Protein AF-A0A545SGN8-F1 (afdb_monomer_lite)

pLDDT: mean 82.07, std 12.24, range [36.75, 94.19]

Structure (mmCIF, N/CA/C/O backbone):
data_AF-A0A545SGN8-F1
#
_entry.id   AF-A0A545SGN8-F1
#
loop_
_atom_site.group_PDB
_atom_site.id
_atom_site.type_symbol
_atom_site.label_atom_id
_atom_site.label_alt_id
_atom_site.label_comp_id
_atom_site.label_asym_id
_atom_site.label_entity_id
_atom_site.label_seq_id
_atom_site.pdbx_PDB_ins_code
_atom_site.Cartn_x
_atom_site.Cartn_y
_atom_site.Cartn_z
_atom_site.occupancy
_atom_site.B_iso_or_equiv
_atom_site.auth_seq_id
_atom_site.auth_comp_id
_atom_site.auth_asym_id
_atom_site.auth_atom_id
_atom_site.pdbx_PDB_model_num
ATOM 1 N N . MET A 1 1 ? -5.405 17.198 -12.444 1.00 42.59 1 MET A N 1
ATOM 2 C CA . MET A 1 1 ? -4.479 17.532 -11.341 1.00 42.59 1 MET A CA 1
ATOM 3 C C . MET A 1 1 ? -3.388 16.485 -11.349 1.00 42.59 1 MET A C 1
ATOM 5 O O . MET A 1 1 ? -3.605 15.386 -10.860 1.00 42.59 1 MET A O 1
ATOM 9 N N . GLU A 1 2 ? -2.266 16.803 -11.978 1.00 36.75 2 GLU A N 1
ATOM 10 C CA . GLU A 1 2 ? -1.085 15.944 -12.026 1.00 36.75 2 GLU A CA 1
ATOM 11 C C . GLU A 1 2 ? -0.182 16.344 -10.859 1.00 36.75 2 GLU A C 1
ATOM 13 O O . GLU A 1 2 ? 0.186 17.512 -10.724 1.00 36.75 2 GLU A O 1
ATOM 18 N N . VAL A 1 3 ? 0.109 15.404 -9.959 1.00 54.03 3 VAL A N 1
ATOM 19 C CA . VAL A 1 3 ? 1.025 15.637 -8.834 1.00 54.03 3 VAL A CA 1
ATOM 20 C C . VAL A 1 3 ? 2.268 14.794 -9.061 1.00 54.03 3 VAL A C 1
ATOM 22 O O . VAL A 1 3 ? 2.522 13.800 -8.389 1.00 54.03 3 VAL A O 1
ATOM 25 N N . GLU A 1 4 ? 3.023 15.177 -10.082 1.00 53.47 4 GLU A N 1
ATOM 26 C CA . GLU A 1 4 ? 4.300 14.563 -10.418 1.00 53.47 4 GLU A CA 1
ATOM 27 C C . GLU A 1 4 ? 5.347 15.023 -9.391 1.00 53.47 4 GLU A C 1
ATOM 29 O O . GLU A 1 4 ? 5.767 16.180 -9.372 1.00 53.47 4 GLU A O 1
ATOM 34 N N . GLY A 1 5 ? 5.676 14.153 -8.432 1.00 55.28 5 GLY A N 1
ATOM 35 C CA . GLY A 1 5 ? 6.782 14.340 -7.481 1.00 55.28 5 GLY A CA 1
ATOM 36 C C . GLY A 1 5 ? 6.663 15.489 -6.466 1.00 55.28 5 GLY A C 1
ATOM 37 O O . GLY A 1 5 ? 7.556 15.649 -5.632 1.00 55.28 5 GLY A O 1
ATOM 38 N N . LYS A 1 6 ? 5.592 16.292 -6.487 1.00 59.78 6 LYS A N 1
ATOM 39 C CA . LYS A 1 6 ? 5.392 17.400 -5.537 1.00 59.78 6 LYS A CA 1
ATOM 40 C C . LYS A 1 6 ? 4.792 16.929 -4.212 1.00 59.78 6 LYS A C 1
ATOM 42 O O . LYS A 1 6 ? 3.826 16.172 -4.175 1.00 59.78 6 LYS A O 1
ATOM 47 N N . SER A 1 7 ? 5.347 17.454 -3.119 1.00 63.91 7 SER A N 1
ATOM 48 C CA . SER A 1 7 ? 4.829 17.281 -1.758 1.00 63.91 7 SER A CA 1
ATOM 49 C C . SER A 1 7 ? 3.368 17.746 -1.686 1.00 63.91 7 SER A C 1
ATOM 51 O O . SER A 1 7 ? 3.072 18.920 -1.915 1.00 63.91 7 SER A O 1
ATOM 53 N N . ILE A 1 8 ? 2.443 16.821 -1.422 1.00 71.31 8 ILE A N 1
ATOM 54 C CA . ILE A 1 8 ? 1.007 17.117 -1.309 1.00 71.31 8 ILE A CA 1
ATOM 55 C C . ILE A 1 8 ? 0.747 17.860 0.005 1.00 71.31 8 ILE A C 1
ATOM 57 O O . ILE A 1 8 ? 1.276 17.496 1.055 1.00 71.31 8 ILE A O 1
ATOM 61 N N . ALA A 1 9 ? -0.113 18.880 -0.035 1.00 83.12 9 ALA A N 1
ATOM 62 C CA . ALA A 1 9 ? -0.530 19.598 1.165 1.00 83.12 9 ALA A CA 1
ATOM 63 C C . ALA A 1 9 ? -1.196 18.647 2.189 1.00 83.12 9 ALA A C 1
ATOM 65 O O . ALA A 1 9 ? -1.984 17.784 1.790 1.00 83.12 9 ALA A O 1
ATOM 66 N N . PRO A 1 10 ? -0.991 18.829 3.509 1.00 82.56 10 PRO A N 1
ATOM 67 C CA . PRO A 1 10 ? -1.501 17.911 4.536 1.00 82.56 10 PRO A CA 1
ATOM 68 C C . PRO A 1 10 ? -3.003 17.605 4.426 1.00 82.56 10 PRO A C 1
ATOM 70 O O . PRO A 1 10 ? -3.424 16.460 4.567 1.00 82.56 10 PRO A O 1
ATOM 73 N N . LYS A 1 11 ? -3.817 18.614 4.092 1.00 85.81 11 LYS A N 1
ATOM 74 C CA . LYS A 1 11 ? -5.274 18.475 3.937 1.00 85.81 11 LYS A CA 1
ATOM 75 C C . LYS A 1 11 ? -5.666 17.534 2.791 1.00 85.81 11 LYS A C 1
ATOM 77 O O . LYS A 1 11 ? -6.619 16.770 2.916 1.00 85.81 11 LYS A O 1
ATOM 82 N N . ALA A 1 12 ? -4.921 17.564 1.689 1.00 85.50 12 ALA A N 1
ATOM 83 C CA . ALA A 1 12 ? -5.149 16.663 0.566 1.00 85.50 12 ALA A CA 1
ATOM 84 C C . ALA A 1 12 ? -4.729 15.225 0.912 1.00 85.50 12 ALA A C 1
ATOM 86 O O . ALA A 1 12 ? -5.432 14.288 0.543 1.00 85.50 12 ALA A O 1
ATOM 87 N N . LEU A 1 13 ? -3.667 15.040 1.704 1.00 85.25 13 LEU A N 1
ATOM 88 C CA . LEU A 1 13 ? -3.256 13.716 2.184 1.00 85.25 13 LEU A CA 1
ATOM 89 C C . LEU A 1 13 ? -4.324 13.069 3.084 1.00 85.25 13 LEU A C 1
ATOM 91 O O . LEU A 1 13 ? -4.632 11.891 2.918 1.00 85.25 13 LEU A O 1
ATOM 95 N N . VAL A 1 14 ? -4.948 13.847 3.976 1.00 89.38 14 VAL A N 1
ATOM 96 C CA . VAL A 1 14 ? -6.088 13.382 4.791 1.00 89.38 14 VAL A CA 1
ATOM 97 C C . VAL A 1 14 ? -7.256 12.951 3.904 1.00 89.38 14 VAL A C 1
ATOM 99 O O . VAL A 1 14 ? -7.800 11.864 4.093 1.00 89.38 14 VAL A O 1
ATOM 102 N N . SER A 1 15 ? -7.598 13.756 2.894 1.00 90.88 15 SER A N 1
ATOM 103 C CA . SER A 1 15 ? -8.676 13.421 1.960 1.00 90.88 15 SER A CA 1
ATOM 104 C C . SER A 1 15 ? -8.401 12.119 1.199 1.00 90.88 15 SER A C 1
ATOM 106 O O . SER A 1 15 ? -9.300 11.290 1.062 1.00 90.88 15 SER A O 1
ATOM 108 N N . ILE A 1 16 ? -7.158 11.896 0.757 1.00 88.56 16 ILE A N 1
ATOM 109 C CA . ILE A 1 16 ? -6.746 10.651 0.092 1.00 88.56 16 ILE A CA 1
ATOM 110 C C . ILE A 1 16 ? -6.905 9.455 1.034 1.00 88.56 16 ILE A C 1
ATOM 112 O O . ILE A 1 16 ? -7.449 8.430 0.625 1.00 88.56 16 ILE A O 1
ATOM 116 N N . ILE A 1 17 ? -6.477 9.573 2.295 1.00 90.81 17 ILE A N 1
ATOM 117 C CA . ILE A 1 17 ? -6.636 8.502 3.290 1.00 90.81 17 ILE A CA 1
ATOM 118 C C . ILE A 1 17 ? -8.120 8.169 3.488 1.00 90.81 17 ILE A C 1
ATOM 120 O O . ILE A 1 17 ? -8.489 6.998 3.447 1.00 90.81 17 ILE A O 1
ATOM 124 N N . GLU A 1 18 ? -8.988 9.166 3.668 1.00 93.62 18 GLU A N 1
ATOM 125 C CA . GLU A 1 18 ? -10.423 8.925 3.862 1.00 93.62 18 GLU A CA 1
ATOM 126 C C . GLU A 1 18 ? -11.085 8.268 2.651 1.00 93.62 18 GLU A C 1
ATOM 128 O O . GLU A 1 18 ? -11.841 7.305 2.801 1.00 93.62 18 GLU A O 1
ATOM 133 N N . GLN A 1 19 ? -10.780 8.752 1.446 1.00 92.38 19 GLN A N 1
ATOM 134 C CA . GLN A 1 19 ? -11.275 8.153 0.208 1.00 92.38 19 GLN A CA 1
ATOM 135 C C . GLN A 1 19 ? -10.787 6.707 0.063 1.00 92.38 19 GLN A C 1
ATOM 137 O O . GLN A 1 19 ? -11.575 5.821 -0.263 1.00 92.38 19 GLN A O 1
ATOM 142 N N . SER A 1 20 ? -9.524 6.445 0.405 1.00 92.19 20 SER A N 1
ATOM 143 C CA . SER A 1 20 ? -8.931 5.105 0.336 1.00 92.19 20 SER A CA 1
ATOM 144 C C . SER A 1 20 ? -9.556 4.135 1.342 1.00 92.19 20 SER A C 1
ATOM 146 O O . SER A 1 20 ? -9.775 2.971 1.011 1.00 92.19 20 SER A O 1
ATOM 148 N N . LYS A 1 21 ? -9.909 4.608 2.550 1.00 91.88 21 LYS A N 1
ATOM 149 C CA . LYS A 1 21 ? -10.670 3.822 3.539 1.00 91.88 21 LYS A CA 1
ATOM 150 C C . LYS A 1 21 ? -12.056 3.459 3.015 1.00 91.88 21 LYS A C 1
ATOM 152 O O . LYS A 1 21 ? -12.449 2.299 3.102 1.00 91.88 21 LYS A O 1
ATOM 157 N N . LYS A 1 22 ? -12.781 4.429 2.442 1.00 94.19 22 LYS A N 1
ATOM 158 C CA . LYS A 1 22 ? -14.118 4.207 1.857 1.00 94.19 22 LYS A CA 1
ATOM 159 C C . LYS A 1 22 ? -14.071 3.217 0.693 1.00 94.19 22 LYS A C 1
ATOM 161 O O . LYS A 1 22 ? -14.918 2.335 0.612 1.00 94.19 22 LYS A O 1
ATOM 166 N N . ALA A 1 23 ? -13.048 3.326 -0.152 1.00 92.62 23 ALA A N 1
ATOM 167 C CA . ALA A 1 23 ? -12.807 2.419 -1.269 1.00 92.62 23 ALA A CA 1
ATOM 168 C C . ALA A 1 23 ? -12.219 1.056 -0.850 1.00 92.62 23 ALA A C 1
ATOM 170 O O . ALA A 1 23 ? -12.055 0.187 -1.702 1.00 92.62 23 ALA A O 1
ATOM 171 N N . LYS A 1 24 ? -11.905 0.851 0.441 1.00 91.06 24 LYS A N 1
ATOM 172 C CA . LYS A 1 24 ? -11.300 -0.380 0.982 1.00 91.06 24 LYS A CA 1
ATOM 173 C C . LYS A 1 24 ? -10.044 -0.814 0.215 1.00 91.06 24 LYS A C 1
ATOM 175 O O . LYS A 1 24 ? -9.857 -1.994 -0.079 1.00 91.06 24 LYS A O 1
ATOM 180 N N . VAL A 1 25 ? -9.182 0.152 -0.104 1.00 90.31 25 VAL A N 1
ATOM 181 C CA . VAL A 1 25 ? -7.903 -0.108 -0.776 1.00 90.31 25 VAL A CA 1
ATOM 182 C C . VAL A 1 25 ? -7.089 -1.111 0.042 1.00 90.31 25 VAL A C 1
ATOM 184 O O . VAL A 1 25 ? -6.971 -0.967 1.257 1.00 90.31 25 VAL A O 1
ATOM 187 N N . ARG A 1 26 ? -6.520 -2.122 -0.623 1.00 88.69 26 ARG A N 1
ATOM 188 C CA . ARG A 1 26 ? -5.710 -3.174 0.024 1.00 88.69 26 ARG A CA 1
ATOM 189 C C . ARG A 1 26 ? -4.213 -3.061 -0.242 1.00 88.69 26 ARG A C 1
ATOM 191 O O . ARG A 1 26 ? -3.416 -3.682 0.458 1.00 88.69 26 ARG A O 1
ATOM 198 N N . VAL A 1 27 ? -3.838 -2.276 -1.247 1.00 89.44 27 VAL A N 1
ATOM 199 C CA . VAL A 1 27 ? -2.470 -2.172 -1.748 1.00 89.44 27 VAL A CA 1
ATOM 200 C C . VAL A 1 27 ? -2.183 -0.750 -2.202 1.00 89.44 27 VAL A C 1
ATOM 202 O O . VAL A 1 27 ? -3.026 -0.109 -2.825 1.00 89.44 27 VAL A O 1
ATOM 205 N N . ILE A 1 28 ? -0.975 -0.275 -1.907 1.00 90.38 28 ILE A N 1
ATOM 206 C CA . ILE A 1 28 ? -0.412 0.948 -2.482 1.00 90.38 28 ILE A CA 1
ATOM 207 C C . ILE A 1 28 ? 0.743 0.549 -3.391 1.00 90.38 28 ILE A C 1
ATOM 209 O O . ILE A 1 28 ? 1.627 -0.203 -2.982 1.00 90.38 28 ILE A O 1
ATOM 213 N N . ILE A 1 29 ? 0.744 1.062 -4.617 1.00 89.06 29 ILE A N 1
ATOM 214 C CA . ILE A 1 29 ? 1.786 0.787 -5.606 1.00 89.06 29 ILE A CA 1
ATOM 215 C C . ILE A 1 29 ? 2.604 2.058 -5.795 1.00 89.06 29 ILE A C 1
ATOM 217 O O . ILE A 1 29 ? 2.045 3.137 -5.985 1.00 89.06 29 ILE A O 1
ATOM 221 N N . VAL A 1 30 ? 3.925 1.930 -5.725 1.00 90.50 30 VAL A N 1
ATOM 222 C CA . VAL A 1 30 ? 4.867 3.029 -5.953 1.00 90.50 30 VAL A CA 1
ATOM 223 C C . VAL A 1 30 ? 5.910 2.626 -6.979 1.00 90.50 30 VAL A C 1
ATOM 225 O O . VAL A 1 30 ? 6.238 1.450 -7.124 1.00 90.50 30 VAL A O 1
ATOM 228 N N . GLN A 1 31 ? 6.470 3.621 -7.651 1.00 87.12 31 GLN A N 1
ATOM 229 C CA . GLN A 1 31 ? 7.635 3.434 -8.502 1.00 87.12 31 GLN A CA 1
ATOM 230 C C . GLN A 1 31 ? 8.896 3.664 -7.659 1.00 87.12 31 GLN A C 1
ATOM 232 O O . GLN A 1 31 ? 8.997 4.727 -7.040 1.00 87.12 31 GLN A O 1
ATOM 237 N N . PRO A 1 32 ? 9.832 2.698 -7.571 1.00 86.31 32 PRO A N 1
ATOM 238 C CA . PRO A 1 32 ? 11.057 2.865 -6.787 1.00 86.31 32 PRO A CA 1
ATOM 239 C C . PRO A 1 32 ? 11.944 4.024 -7.271 1.0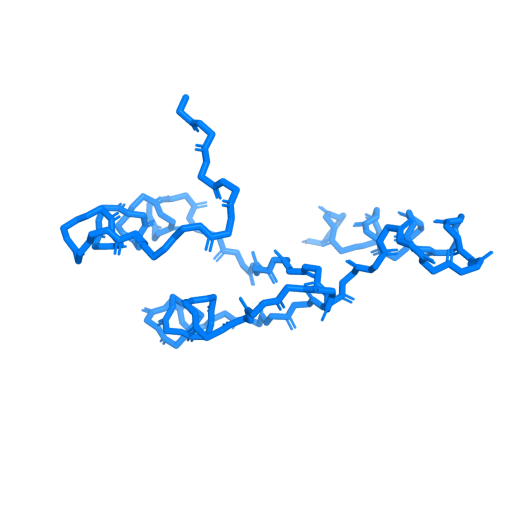0 86.31 32 PRO A C 1
ATOM 241 O O . PRO A 1 32 ? 12.766 4.514 -6.504 1.00 86.31 32 PRO A O 1
ATOM 244 N N . GLU A 1 33 ? 11.743 4.486 -8.503 1.00 86.12 33 GLU A N 1
ATOM 245 C CA . GLU A 1 33 ? 12.376 5.657 -9.111 1.00 86.12 33 GLU A CA 1
ATOM 246 C C . GLU A 1 33 ? 12.016 6.983 -8.404 1.00 86.12 33 GLU A C 1
ATOM 248 O O . GLU A 1 33 ? 12.702 7.987 -8.591 1.00 86.12 33 GLU A O 1
ATOM 253 N N . PHE A 1 34 ? 10.970 7.000 -7.568 1.00 83.94 34 PHE A N 1
ATOM 254 C CA . PHE A 1 34 ? 10.509 8.181 -6.835 1.00 83.94 34 PHE A CA 1
ATOM 255 C C . PHE A 1 34 ? 10.494 7.953 -5.317 1.00 83.94 34 PHE A C 1
ATOM 257 O O . PHE A 1 34 ? 10.465 6.831 -4.813 1.00 83.94 34 PHE A O 1
ATOM 264 N N . SER A 1 35 ? 10.468 9.052 -4.558 1.00 84.62 35 SER A N 1
ATOM 265 C CA . SER A 1 35 ? 10.368 9.012 -3.094 1.00 84.62 35 SER A CA 1
ATOM 266 C C . SER A 1 35 ? 9.041 8.402 -2.632 1.00 84.62 35 SER A C 1
ATOM 268 O O . SER A 1 35 ? 7.971 8.956 -2.883 1.00 84.62 35 SER A O 1
ATOM 270 N N . ASP A 1 36 ? 9.111 7.314 -1.860 1.00 87.69 36 ASP A N 1
ATOM 271 C CA . ASP A 1 36 ? 7.934 6.640 -1.299 1.00 87.69 36 ASP A CA 1
ATOM 272 C C . ASP A 1 36 ? 7.513 7.138 0.101 1.00 87.69 36 ASP A C 1
ATOM 274 O O . ASP A 1 36 ? 6.563 6.617 0.680 1.00 87.69 36 ASP A O 1
ATOM 278 N N . LYS A 1 37 ? 8.138 8.198 0.642 1.00 88.44 37 LYS A N 1
ATOM 279 C CA . LYS A 1 37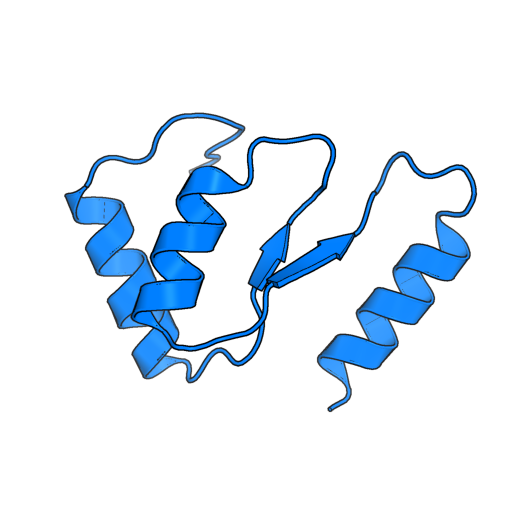 ? 7.866 8.704 2.010 1.00 88.44 37 LYS A CA 1
ATOM 280 C C . LYS A 1 37 ? 6.384 8.969 2.284 1.00 88.44 37 LYS A C 1
ATOM 282 O O . LYS A 1 37 ? 5.866 8.620 3.341 1.00 88.44 37 LYS A O 1
ATOM 287 N N . MET A 1 38 ? 5.691 9.592 1.335 1.00 85.19 38 MET A N 1
ATOM 288 C CA . MET A 1 38 ? 4.265 9.882 1.492 1.00 85.19 38 MET A CA 1
ATOM 289 C C . MET A 1 38 ? 3.413 8.620 1.390 1.00 85.19 38 MET A C 1
ATOM 291 O O . MET A 1 38 ? 2.480 8.451 2.173 1.00 85.19 38 MET A O 1
ATOM 295 N N . ALA A 1 39 ? 3.761 7.713 0.475 1.00 89.50 39 ALA A N 1
ATOM 296 C CA . ALA A 1 39 ? 3.103 6.421 0.355 1.00 89.50 39 ALA A CA 1
ATOM 297 C C . ALA A 1 39 ? 3.245 5.602 1.645 1.00 89.50 39 ALA A C 1
ATOM 299 O O . ALA A 1 39 ? 2.276 4.983 2.069 1.00 89.50 39 ALA A O 1
ATOM 300 N N . GLN A 1 40 ? 4.393 5.675 2.328 1.00 91.31 40 GLN A N 1
ATOM 301 C CA . GLN A 1 40 ? 4.584 5.068 3.649 1.00 91.31 40 GLN A CA 1
ATOM 302 C C . GLN A 1 40 ? 3.649 5.634 4.712 1.00 91.31 40 GLN A C 1
ATOM 304 O O . GLN A 1 40 ? 3.060 4.867 5.475 1.00 91.31 40 GLN A O 1
ATOM 309 N N . SER A 1 41 ? 3.479 6.954 4.764 1.00 90.25 41 SER A N 1
ATOM 310 C CA . SER A 1 41 ? 2.546 7.583 5.705 1.00 90.25 41 SER A CA 1
ATOM 311 C C . SER A 1 41 ? 1.105 7.135 5.462 1.00 90.25 41 SER A C 1
ATOM 313 O O . SER A 1 41 ? 0.398 6.785 6.406 1.00 90.25 41 SER A O 1
ATOM 315 N N . VAL A 1 42 ? 0.681 7.086 4.196 1.00 90.38 42 VAL A N 1
ATOM 316 C CA . VAL A 1 42 ? -0.662 6.622 3.819 1.00 90.38 42 VAL A CA 1
ATOM 317 C C . VAL A 1 42 ? -0.825 5.127 4.120 1.00 90.38 42 VAL A C 1
ATOM 319 O O . VAL A 1 42 ? -1.816 4.736 4.730 1.00 90.38 42 VAL A O 1
ATOM 322 N N . ALA A 1 43 ? 0.167 4.296 3.789 1.00 92.06 43 ALA A N 1
ATOM 323 C CA . ALA A 1 43 ? 0.152 2.860 4.056 1.00 92.06 43 ALA A CA 1
ATOM 324 C C . ALA A 1 43 ? 0.018 2.542 5.546 1.00 92.06 43 ALA A C 1
ATOM 326 O O . ALA A 1 43 ? -0.796 1.701 5.920 1.00 92.06 43 ALA A O 1
ATOM 327 N N . LYS A 1 44 ? 0.755 3.263 6.401 1.00 92.25 44 LYS A N 1
ATOM 328 C CA . LYS A 1 44 ? 0.636 3.155 7.862 1.00 92.25 44 LYS A CA 1
ATOM 329 C C . LYS A 1 44 ? -0.760 3.542 8.347 1.00 92.25 44 LYS A C 1
ATOM 331 O O . LYS A 1 44 ? -1.335 2.829 9.159 1.00 92.25 44 LYS A O 1
ATOM 336 N N . ALA A 1 45 ? -1.324 4.635 7.831 1.00 91.38 45 ALA A N 1
ATOM 337 C CA . ALA A 1 45 ? -2.657 5.104 8.221 1.00 91.38 45 ALA A CA 1
ATOM 338 C C . ALA A 1 45 ? -3.799 4.167 7.778 1.00 91.38 45 ALA A C 1
ATOM 340 O O . ALA A 1 45 ? -4.879 4.179 8.376 1.00 91.38 45 ALA A O 1
ATOM 341 N N . LEU A 1 46 ? -3.574 3.387 6.719 1.00 91.75 46 LEU A N 1
ATOM 342 C CA . LEU A 1 46 ? -4.526 2.424 6.160 1.00 91.75 46 LEU A CA 1
ATOM 343 C C . LEU A 1 46 ? -4.253 0.975 6.593 1.00 91.75 46 LEU A C 1
ATOM 345 O O . LEU A 1 46 ? -5.093 0.113 6.357 1.00 91.75 46 LEU A O 1
ATOM 349 N N . ASN A 1 47 ? -3.104 0.711 7.219 1.00 93.00 47 ASN A N 1
ATOM 350 C CA . ASN A 1 47 ? -2.585 -0.624 7.516 1.00 93.00 47 ASN A CA 1
ATOM 351 C C . ASN A 1 47 ? -2.516 -1.544 6.275 1.00 93.00 47 ASN A C 1
ATOM 353 O O . ASN A 1 47 ? -2.939 -2.699 6.312 1.00 93.00 47 ASN A O 1
ATOM 357 N N . VAL A 1 48 ? -1.998 -1.018 5.158 1.00 92.44 48 VAL A N 1
ATOM 358 C CA . VAL A 1 48 ? -1.869 -1.744 3.878 1.00 92.44 48 VAL A CA 1
ATOM 359 C C . VAL A 1 48 ? -0.415 -1.926 3.457 1.00 92.44 48 VAL A C 1
ATOM 361 O O . VAL A 1 48 ? 0.478 -1.198 3.891 1.00 92.44 48 VAL A O 1
ATOM 364 N N . LYS A 1 49 ? -0.176 -2.897 2.572 1.00 90.56 49 LYS A N 1
ATOM 365 C CA . LYS A 1 49 ? 1.154 -3.180 2.020 1.00 90.56 49 LYS A CA 1
ATOM 366 C C . LYS A 1 49 ? 1.506 -2.211 0.890 1.00 90.56 49 LYS A C 1
ATOM 368 O O . LYS A 1 49 ? 0.636 -1.797 0.120 1.00 90.56 49 LYS A O 1
ATOM 373 N N . ILE A 1 50 ? 2.797 -1.905 0.774 1.00 91.50 50 ILE A N 1
ATOM 374 C CA . ILE A 1 50 ? 3.365 -1.150 -0.347 1.00 91.50 50 ILE A CA 1
ATOM 375 C C . ILE A 1 50 ? 4.075 -2.122 -1.279 1.00 91.50 50 ILE A C 1
ATOM 377 O O . ILE A 1 50 ? 4.913 -2.903 -0.830 1.00 91.50 50 ILE A O 1
ATOM 381 N N . TYR A 1 51 ? 3.780 -2.022 -2.569 1.00 89.25 51 TYR A N 1
ATOM 382 C CA . TYR A 1 51 ? 4.476 -2.745 -3.623 1.00 89.25 51 TYR A CA 1
ATOM 383 C C . TYR A 1 51 ? 5.233 -1.769 -4.514 1.00 89.25 51 TYR A C 1
ATOM 385 O O . TYR A 1 51 ? 4.708 -0.729 -4.909 1.00 89.25 51 TYR A O 1
ATOM 393 N N . LYS A 1 52 ? 6.488 -2.106 -4.810 1.00 87.81 52 LYS A N 1
ATOM 394 C CA . LYS A 1 52 ? 7.366 -1.307 -5.664 1.00 87.81 52 LYS A CA 1
ATOM 395 C C . LYS A 1 52 ? 7.393 -1.924 -7.059 1.00 87.81 52 LYS A C 1
ATOM 397 O O . LYS A 1 52 ? 7.743 -3.091 -7.194 1.00 87.81 52 LYS A O 1
ATOM 402 N N . ILE A 1 53 ? 7.002 -1.153 -8.066 1.00 84.69 53 ILE A N 1
ATOM 403 C CA . ILE A 1 53 ? 6.854 -1.585 -9.460 1.00 84.69 53 ILE A CA 1
ATOM 404 C C . ILE A 1 53 ? 7.567 -0.552 -10.335 1.00 84.69 53 ILE A C 1
ATOM 406 O O . ILE A 1 53 ? 7.189 0.613 -10.314 1.00 84.69 53 ILE A O 1
ATOM 410 N N . SER A 1 54 ? 8.600 -0.957 -11.078 1.00 81.69 54 SER A N 1
ATOM 411 C CA . SER A 1 54 ? 9.445 -0.038 -11.863 1.00 81.69 54 SER A CA 1
ATOM 412 C C . SER A 1 54 ? 9.102 -0.083 -13.345 1.00 81.69 54 SER A C 1
ATOM 414 O O . SER A 1 54 ? 9.217 -1.133 -13.983 1.00 81.69 54 SER A O 1
ATOM 416 N N . THR A 1 55 ? 8.733 1.065 -13.910 1.00 72.44 55 THR A N 1
ATOM 417 C CA . THR A 1 55 ? 8.455 1.204 -15.349 1.00 72.44 55 THR A CA 1
ATOM 418 C C . THR A 1 55 ? 9.736 1.313 -16.177 1.00 72.44 55 THR A C 1
ATOM 420 O O . THR A 1 55 ? 9.714 1.025 -17.370 1.00 72.44 55 THR A O 1
ATOM 423 N N . MET A 1 56 ? 10.863 1.649 -15.537 1.00 72.94 56 MET A N 1
ATOM 424 C CA . MET A 1 56 ? 12.191 1.740 -16.157 1.00 72.94 56 MET A CA 1
ATOM 425 C C . MET A 1 56 ? 13.022 0.454 -16.034 1.00 72.94 56 MET A C 1
ATOM 427 O O . MET A 1 56 ? 14.180 0.412 -16.452 1.00 72.94 56 MET A O 1
ATOM 431 N N . SER A 1 57 ? 12.462 -0.606 -15.447 1.00 70.44 57 SER A N 1
ATOM 432 C CA . SER A 1 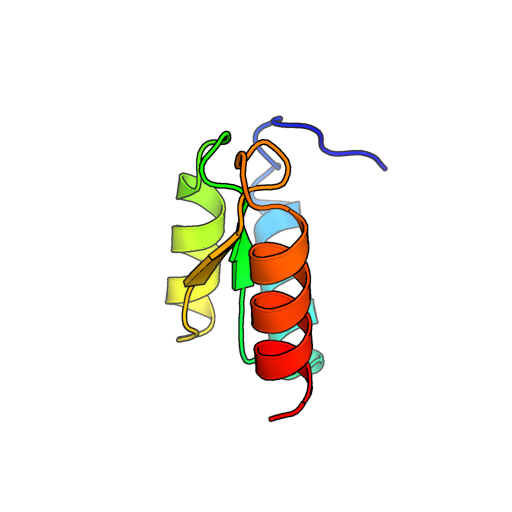57 ? 13.158 -1.885 -15.336 1.00 70.44 57 SER A CA 1
ATOM 433 C C . SER A 1 57 ? 13.368 -2.514 -16.720 1.00 70.44 57 SER A C 1
ATOM 435 O O . SER A 1 57 ? 12.464 -2.531 -17.555 1.00 70.44 57 SER A O 1
ATOM 437 N N . GLN A 1 58 ? 14.553 -3.098 -16.954 1.00 66.50 58 GLN A N 1
ATOM 438 C CA . GLN A 1 58 ? 14.879 -3.809 -18.206 1.00 66.50 58 GLN A CA 1
ATOM 439 C C . GLN A 1 58 ? 13.868 -4.920 -18.550 1.00 66.50 58 GLN A C 1
ATOM 441 O O . GLN A 1 58 ? 13.801 -5.363 -19.691 1.00 66.50 58 GLN A O 1
ATOM 446 N N . ASN A 1 59 ? 13.070 -5.353 -17.569 1.00 73.75 59 ASN A N 1
ATOM 447 C CA . ASN A 1 59 ? 12.109 -6.441 -17.670 1.00 73.75 59 ASN A CA 1
ATOM 448 C C . ASN A 1 59 ? 10.658 -5.946 -17.508 1.00 73.75 59 ASN A C 1
ATOM 450 O O . ASN A 1 59 ? 9.882 -6.470 -16.708 1.00 73.75 59 ASN A O 1
ATOM 454 N N . CYS A 1 60 ? 10.287 -4.928 -18.290 1.00 69.44 60 CYS A N 1
ATOM 455 C CA . CYS A 1 60 ? 8.953 -4.316 -18.293 1.00 69.44 60 CYS A CA 1
ATOM 456 C C . CYS A 1 60 ? 7.808 -5.353 -18.371 1.00 69.44 60 CYS A C 1
ATOM 458 O O . CYS A 1 60 ? 6.836 -5.259 -17.623 1.00 69.44 60 CYS A O 1
ATOM 460 N N . GLY A 1 61 ? 7.954 -6.410 -19.183 1.00 78.69 61 GLY A N 1
ATOM 461 C CA . GLY A 1 61 ? 6.956 -7.486 -19.288 1.00 78.69 61 GLY A CA 1
ATOM 462 C C . GLY A 1 61 ? 6.708 -8.231 -17.969 1.00 78.69 61 GLY A C 1
ATOM 463 O O . GLY A 1 61 ? 5.559 -8.420 -17.576 1.00 78.69 61 GLY A O 1
ATOM 464 N N . LEU A 1 62 ? 7.768 -8.579 -17.232 1.00 80.38 62 LEU A N 1
ATOM 465 C CA . LEU A 1 62 ? 7.646 -9.202 -15.907 1.00 80.38 62 LEU A CA 1
ATOM 466 C C . LEU A 1 62 ? 6.953 -8.263 -14.910 1.00 80.38 62 LEU A C 1
ATOM 468 O O . LEU A 1 62 ? 6.157 -8.693 -14.078 1.00 80.38 62 LEU A O 1
ATOM 472 N N . ASN A 1 63 ? 7.222 -6.966 -15.020 1.00 79.31 63 ASN A N 1
ATOM 473 C CA . ASN A 1 63 ? 6.637 -5.947 -14.164 1.00 79.31 63 ASN A CA 1
ATOM 474 C C . ASN A 1 63 ? 5.117 -5.791 -14.409 1.00 79.31 63 ASN A C 1
ATOM 476 O O . ASN A 1 63 ? 4.353 -5.675 -13.449 1.00 79.31 63 ASN A O 1
ATOM 480 N N . LEU A 1 64 ? 4.661 -5.897 -15.666 1.00 80.62 64 LEU A N 1
ATOM 481 C CA . LEU A 1 64 ? 3.233 -5.972 -16.017 1.00 80.62 64 LEU A CA 1
ATOM 482 C C . LEU A 1 64 ? 2.559 -7.250 -15.499 1.00 80.62 64 LEU A C 1
ATOM 484 O O . LEU A 1 64 ? 1.449 -7.177 -14.975 1.00 80.62 64 LEU A O 1
ATOM 488 N N . VAL A 1 65 ? 3.218 -8.408 -15.604 1.00 83.75 65 VAL A N 1
ATOM 489 C CA . VAL A 1 65 ? 2.687 -9.676 -15.065 1.00 83.75 65 VAL A CA 1
ATOM 490 C C . VAL A 1 65 ? 2.536 -9.600 -13.543 1.00 83.75 65 VAL A C 1
ATOM 492 O O . VAL A 1 65 ? 1.502 -9.993 -12.998 1.00 83.75 65 VAL A O 1
ATOM 495 N N . ASN A 1 66 ? 3.527 -9.035 -12.849 1.00 81.50 66 ASN A N 1
ATOM 496 C CA . ASN A 1 66 ? 3.462 -8.810 -11.406 1.00 81.50 66 ASN A CA 1
ATOM 497 C C . ASN A 1 66 ? 2.310 -7.870 -11.034 1.00 81.50 66 ASN A C 1
ATOM 499 O O . ASN A 1 66 ? 1.559 -8.167 -10.107 1.00 81.50 66 ASN A O 1
ATOM 503 N N . PHE A 1 67 ? 2.128 -6.775 -11.778 1.00 83.12 67 PHE A N 1
ATOM 504 C CA . PHE A 1 67 ? 1.003 -5.860 -11.585 1.00 83.12 67 PHE A CA 1
ATOM 505 C C . PHE A 1 67 ? -0.351 -6.564 -11.772 1.00 83.12 67 PHE A C 1
ATOM 507 O O . PHE A 1 67 ? -1.214 -6.475 -10.899 1.00 83.12 67 PHE A O 1
ATOM 514 N N . ALA A 1 68 ? -0.516 -7.319 -12.864 1.00 84.31 68 ALA A N 1
ATOM 515 C CA . ALA A 1 68 ? -1.739 -8.068 -13.156 1.00 84.31 68 ALA A CA 1
ATOM 516 C C . ALA A 1 68 ? -2.065 -9.094 -12.057 1.00 84.31 68 ALA A C 1
ATOM 518 O O . ALA A 1 68 ? -3.210 -9.214 -11.623 1.00 84.31 68 ALA A O 1
ATOM 519 N N . THR A 1 69 ? -1.043 -9.781 -11.545 1.00 83.25 69 THR A N 1
ATOM 520 C CA . THR A 1 69 ? -1.193 -10.752 -10.452 1.00 83.25 69 THR A CA 1
ATOM 521 C C . THR A 1 69 ? -1.649 -10.083 -9.151 1.00 83.25 69 THR A C 1
ATOM 523 O O . THR A 1 69 ? -2.430 -10.668 -8.404 1.00 83.25 69 THR A O 1
ATOM 526 N N . MET A 1 70 ? -1.200 -8.853 -8.874 1.00 78.06 70 MET A N 1
ATOM 527 C CA . MET A 1 70 ? -1.580 -8.117 -7.661 1.00 78.06 70 MET A CA 1
ATOM 528 C C . MET A 1 70 ? -3.033 -7.641 -7.674 1.00 78.06 70 MET A C 1
ATOM 530 O O . MET A 1 70 ? -3.672 -7.647 -6.626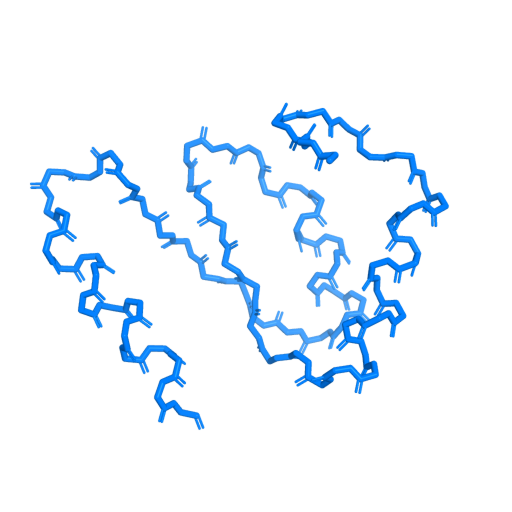 1.00 78.06 70 MET A O 1
ATOM 534 N N . ILE A 1 71 ? -3.554 -7.218 -8.828 1.00 79.25 71 ILE A N 1
ATOM 535 C CA . ILE A 1 71 ? -4.937 -6.723 -8.932 1.00 79.25 71 ILE A CA 1
ATOM 536 C C . ILE A 1 71 ? -5.977 -7.851 -9.025 1.00 79.25 71 ILE A C 1
ATOM 538 O O . ILE A 1 71 ? -7.160 -7.598 -8.826 1.00 79.25 71 ILE A O 1
ATOM 542 N N . SER A 1 72 ? -5.551 -9.085 -9.321 1.00 78.62 72 SER A N 1
ATOM 543 C CA . SER A 1 72 ? -6.433 -10.252 -9.466 1.00 78.62 72 SER A CA 1
ATOM 544 C C . SER A 1 72 ? -6.809 -10.942 -8.139 1.00 78.62 72 SER A C 1
ATOM 546 O O . SER A 1 72 ? -7.563 -11.915 -8.175 1.00 78.62 72 SER A O 1
ATOM 548 N N . GLN A 1 73 ? -6.283 -10.492 -6.991 1.00 59.94 73 GLN A N 1
ATOM 549 C CA . GLN A 1 73 ? -6.546 -11.060 -5.653 1.00 59.94 73 GLN A CA 1
ATOM 550 C C . GLN A 1 73 ? -7.543 -10.228 -4.844 1.00 59.94 73 GLN A C 1
ATOM 552 O O . GLN A 1 73 ? -8.409 -10.810 -4.150 1.00 59.94 73 GLN A O 1
#

Radius of gyration: 13.26 Å; chains: 1; bounding box: 29×31×28 Å

Sequence (73 aa):
MEVEGKSIAPKALVSIIEQSKKAKVRVIIVQPEFSDKMAQSVAKALNVKIYKISTMSQNCGLNLVNFATMISQ

Secondary structure (DSSP, 8-state):
---SS----HHHHHHHHHHHHHTT--EEEE-TTS--HHHHHHHHHHT-EEEE--TTSTTHHHHHHHHHHHHT-

Foldseek 3Di:
DDPDQDDDDPVVLVVVLVVCVVVVPAEAEDAPVGDC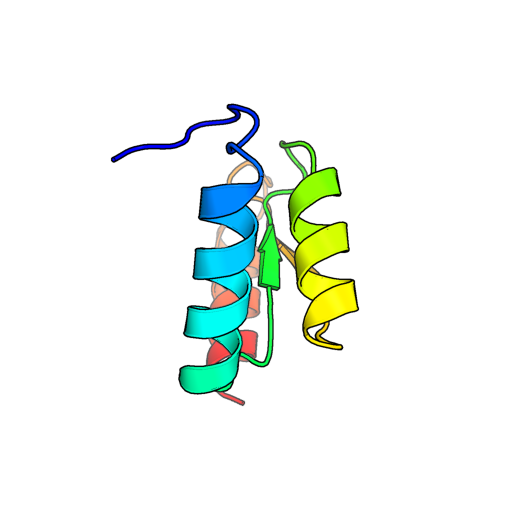VSVVVSCVSSVH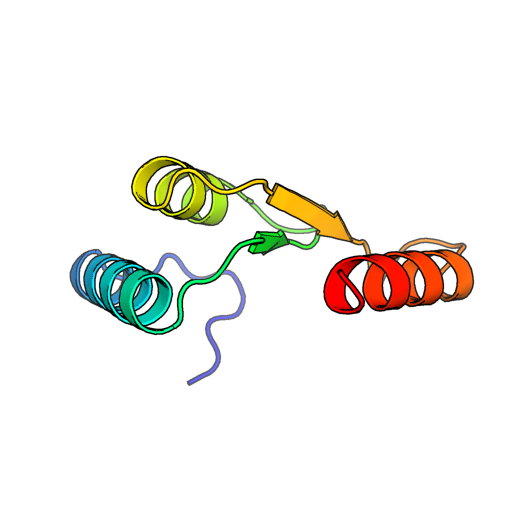YYHYAHCPDPCNVVSVVVVVVVVVD